Protein AF-A0A916B949-F1 (afdb_monomer)

Radius of gyration: 14.64 Å; Cα contacts (8 Å, |Δi|>4): 4; chains: 1; bounding box: 24×12×45 Å

Nearest PDB structures (foldseek):
  6f42-assembly1_A  TM=2.539E-01  e=8.366E+00  Saccharomyces cerevisiae S288C
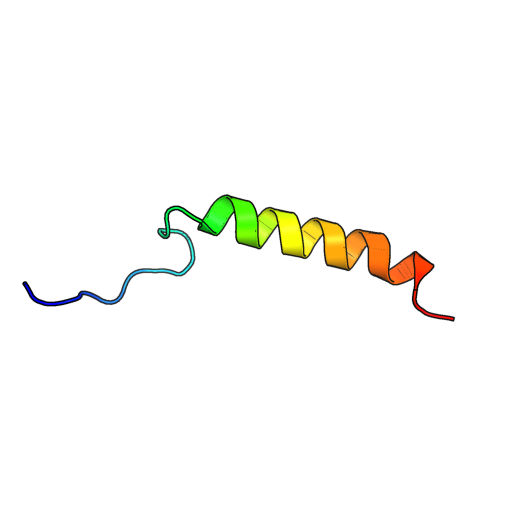
Secondary structure (DSSP, 8-state):
-PPPP--TTSSTTHHHHHHHHHHHHHHHHHH--

Sequence (33 aa):
EQHRPVGKETGETAHIERWNNTLRQHLARFVRK

Mean predicted aligned error: 5.33 Å

Structure (mmCIF, N/CA/C/O backbone):
data_AF-A0A916B949-F1
#
_entry.id   AF-A0A916B949-F1
#
loop_
_atom_site.group_PDB
_atom_site.id
_atom_site.type_symbol
_atom_site.label_atom_id
_atom_site.label_alt_id
_atom_site.label_comp_id
_atom_site.label_asym_id
_atom_site.label_entity_id
_atom_site.label_seq_id
_atom_site.pdbx_PDB_ins_code
_atom_site.Cartn_x
_atom_site.Cartn_y
_atom_site.Cartn_z
_atom_site.occupancy
_atom_site.B_iso_or_equiv
_atom_site.auth_seq_id
_atom_site.auth_comp_id
_atom_site.auth_asym_id
_atom_site.auth_atom_id
_atom_site.pdbx_PDB_model_num
ATOM 1 N N . GLU A 1 1 ? 8.857 1.274 -29.721 1.00 78.06 1 GLU A N 1
ATOM 2 C CA . GLU A 1 1 ? 9.023 0.201 -28.720 1.00 78.06 1 GLU A CA 1
ATOM 3 C C . GLU A 1 1 ? 7.633 -0.290 -28.317 1.00 78.06 1 GLU A C 1
ATOM 5 O O . GLU A 1 1 ? 6.775 0.547 -28.071 1.00 78.06 1 GLU A O 1
ATOM 10 N N . GLN A 1 2 ? 7.346 -1.596 -28.385 1.00 85.69 2 GLN A N 1
ATOM 11 C CA . GLN A 1 2 ? 6.026 -2.132 -28.011 1.00 85.69 2 GLN A CA 1
ATOM 12 C C . GLN A 1 2 ? 6.025 -2.490 -26.524 1.00 85.69 2 GLN A C 1
ATOM 14 O O . GLN A 1 2 ? 6.840 -3.301 -26.087 1.00 85.69 2 GLN A O 1
ATOM 19 N N . HIS A 1 3 ? 5.102 -1.909 -25.760 1.00 81.94 3 HIS A N 1
ATOM 20 C CA . HIS A 1 3 ? 4.924 -2.229 -24.348 1.00 81.94 3 HIS A CA 1
ATOM 21 C C . HIS A 1 3 ? 4.429 -3.676 -24.201 1.00 81.94 3 HIS A C 1
ATOM 23 O O . HIS A 1 3 ? 3.406 -4.046 -24.781 1.00 81.94 3 HIS A O 1
ATOM 29 N N . ARG A 1 4 ? 5.155 -4.506 -23.446 1.00 84.69 4 ARG A N 1
ATOM 30 C CA . ARG A 1 4 ? 4.769 -5.897 -23.165 1.00 84.69 4 ARG A CA 1
ATOM 31 C C . ARG A 1 4 ? 4.094 -5.964 -21.796 1.00 84.69 4 ARG A C 1
ATOM 33 O O . ARG A 1 4 ? 4.613 -5.368 -20.855 1.00 84.69 4 ARG A O 1
ATOM 40 N N . PRO A 1 5 ? 2.963 -6.671 -21.651 1.00 83.81 5 PRO A N 1
ATOM 41 C CA . PRO A 1 5 ? 2.385 -6.893 -20.335 1.00 83.81 5 PRO A CA 1
ATOM 42 C C . PRO A 1 5 ? 3.358 -7.733 -19.501 1.00 83.81 5 PRO A C 1
ATOM 44 O O . PRO A 1 5 ? 3.817 -8.785 -19.945 1.00 83.81 5 PRO A O 1
ATOM 47 N N . VAL A 1 6 ? 3.676 -7.261 -18.300 1.00 84.12 6 VAL A N 1
ATOM 48 C CA . VAL A 1 6 ? 4.529 -7.966 -17.340 1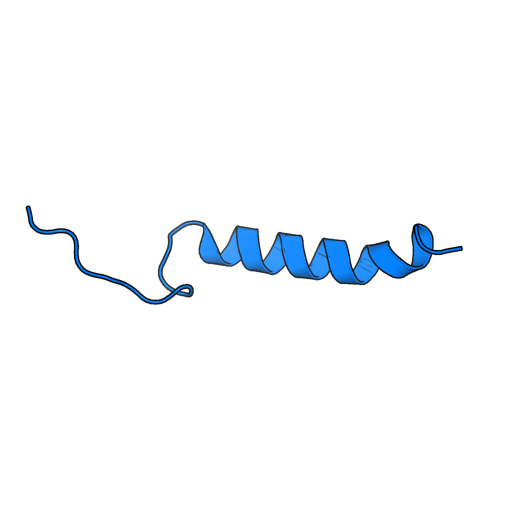.00 84.12 6 VAL A CA 1
ATOM 49 C C . VAL A 1 6 ? 3.741 -8.300 -16.075 1.00 84.12 6 VAL A C 1
ATOM 51 O O . VAL A 1 6 ? 2.682 -7.725 -15.813 1.00 84.12 6 VAL A O 1
ATOM 54 N N . GLY A 1 7 ? 4.227 -9.276 -15.307 1.00 84.38 7 GLY A N 1
ATOM 55 C CA . GLY A 1 7 ? 3.597 -9.674 -14.051 1.00 84.38 7 GLY A CA 1
ATOM 56 C C . GLY A 1 7 ? 3.678 -8.566 -12.999 1.00 84.38 7 GLY A C 1
ATOM 57 O O . GLY A 1 7 ? 4.589 -7.745 -13.006 1.00 84.38 7 GLY A O 1
ATOM 58 N N . LYS A 1 8 ? 2.755 -8.570 -12.033 1.00 80.94 8 LYS A N 1
ATOM 59 C CA . LYS A 1 8 ? 2.757 -7.590 -10.927 1.00 80.94 8 LYS A CA 1
ATOM 60 C C . LYS A 1 8 ? 4.021 -7.658 -10.059 1.00 80.94 8 LYS A C 1
ATOM 62 O O . LYS A 1 8 ? 4.349 -6.706 -9.367 1.00 80.94 8 LYS A O 1
ATOM 67 N N . GLU A 1 9 ? 4.731 -8.780 -10.114 1.00 86.69 9 GLU A N 1
ATOM 68 C CA . GLU A 1 9 ? 5.956 -9.029 -9.353 1.00 86.69 9 GLU A CA 1
ATOM 69 C C . GLU A 1 9 ? 7.190 -8.327 -9.942 1.00 86.69 9 GLU A C 1
ATOM 71 O O . GLU A 1 9 ? 8.205 -8.214 -9.261 1.00 86.69 9 GLU A O 1
ATOM 76 N N . THR A 1 10 ? 7.145 -7.922 -11.216 1.00 87.75 10 THR A N 1
ATOM 77 C CA . THR A 1 10 ? 8.349 -7.557 -11.983 1.00 87.75 10 THR A CA 1
ATOM 78 C C . THR A 1 10 ? 8.563 -6.052 -12.107 1.00 87.75 10 THR A C 1
ATOM 80 O O . THR A 1 10 ? 9.523 -5.631 -12.744 1.00 87.75 10 THR A O 1
ATOM 83 N N . GLY A 1 11 ? 7.664 -5.235 -11.551 1.00 87.25 11 GLY A N 1
ATOM 84 C CA . GLY A 1 11 ? 7.844 -3.787 -11.498 1.00 87.25 11 GLY A CA 1
ATOM 85 C C . GLY A 1 11 ? 8.950 -3.403 -10.517 1.00 87.25 11 GLY A C 1
ATOM 86 O O . GLY A 1 11 ? 9.092 -4.023 -9.463 1.00 87.25 11 GLY A O 1
ATOM 87 N N . GLU A 1 12 ? 9.700 -2.343 -10.819 1.00 91.69 12 GLU A N 1
ATOM 88 C CA . GLU A 1 12 ? 10.750 -1.816 -9.931 1.00 91.69 12 GLU A CA 1
ATOM 89 C C . GLU A 1 12 ? 10.200 -1.494 -8.530 1.00 91.69 12 GLU A C 1
ATOM 91 O O . GLU A 1 12 ? 10.872 -1.702 -7.522 1.00 91.69 12 GLU A O 1
ATOM 96 N N . THR A 1 13 ? 8.933 -1.079 -8.451 1.00 92.94 13 THR A N 1
ATOM 97 C CA . THR A 1 13 ? 8.218 -0.726 -7.216 1.00 92.94 13 THR A CA 1
ATOM 98 C C . THR A 1 13 ? 7.506 -1.896 -6.535 1.00 92.94 13 THR A C 1
ATOM 100 O O . THR A 1 13 ? 6.965 -1.710 -5.444 1.00 92.94 13 THR A O 1
ATOM 103 N N . ALA A 1 14 ? 7.523 -3.107 -7.105 1.00 93.50 14 ALA A N 1
ATOM 104 C CA . ALA A 1 14 ? 6.740 -4.242 -6.599 1.00 93.50 14 ALA A CA 1
ATOM 105 C C . ALA A 1 14 ? 7.060 -4.581 -5.129 1.00 93.50 14 ALA A C 1
ATOM 107 O O . ALA A 1 14 ? 6.179 -4.935 -4.340 1.00 93.50 14 ALA A O 1
ATOM 108 N N . HIS A 1 15 ? 8.321 -4.421 -4.722 1.00 93.81 15 HIS A N 1
ATOM 109 C CA . HIS A 1 15 ? 8.752 -4.629 -3.339 1.00 93.81 15 HIS A CA 1
ATOM 110 C C . HIS A 1 15 ? 8.159 -3.586 -2.370 1.00 93.81 15 HIS A C 1
ATOM 112 O O . HIS A 1 15 ? 7.709 -3.949 -1.280 1.00 93.81 15 HIS A O 1
ATOM 118 N N . ILE A 1 16 ? 8.092 -2.316 -2.785 1.00 95.62 16 ILE A N 1
ATOM 119 C CA . ILE A 1 16 ? 7.503 -1.208 -2.014 1.00 95.62 16 ILE A CA 1
ATOM 120 C C . ILE A 1 16 ? 5.995 -1.420 -1.867 1.00 95.62 16 ILE A C 1
ATOM 122 O O . ILE A 1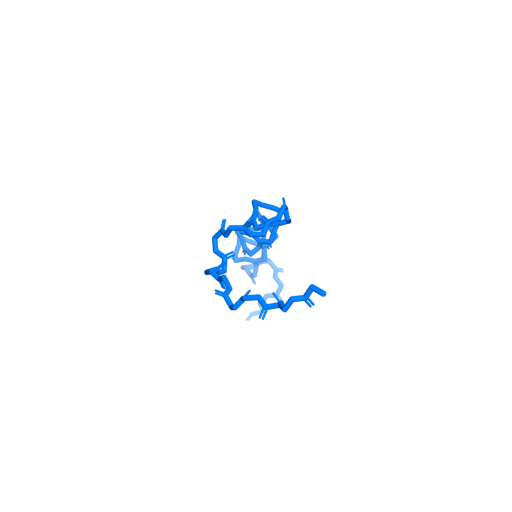 16 ? 5.446 -1.305 -0.772 1.00 95.62 16 ILE A O 1
ATOM 126 N N . GLU A 1 17 ? 5.315 -1.774 -2.957 1.00 95.69 17 GLU A 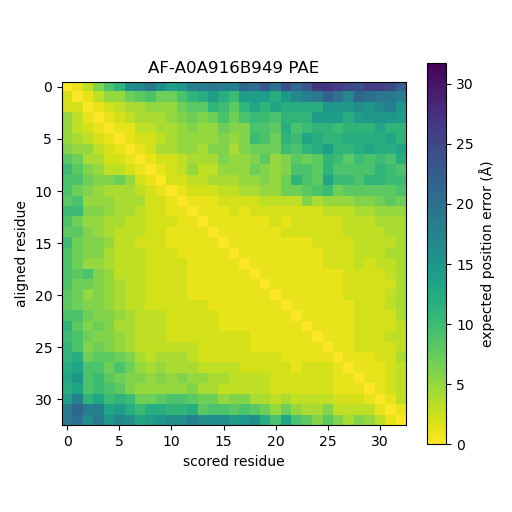N 1
ATOM 127 C CA . GLU A 1 17 ? 3.873 -2.040 -2.974 1.00 95.69 17 GLU A CA 1
ATOM 128 C C . GLU A 1 17 ? 3.492 -3.185 -2.028 1.00 95.69 17 GLU A C 1
ATOM 130 O O . GLU A 1 17 ? 2.541 -3.064 -1.245 1.00 95.69 17 GLU A O 1
ATOM 135 N N . ARG A 1 18 ? 4.277 -4.273 -2.039 1.00 95.00 18 ARG A N 1
ATOM 136 C CA . ARG A 1 18 ? 4.099 -5.407 -1.124 1.00 95.00 18 ARG A CA 1
ATOM 137 C C . ARG A 1 18 ? 4.298 -4.984 0.330 1.00 95.00 18 ARG A C 1
ATOM 139 O O . ARG A 1 18 ? 3.468 -5.316 1.176 1.00 95.00 18 ARG A O 1
ATOM 146 N N . TRP A 1 19 ? 5.351 -4.219 0.618 1.00 96.75 19 TRP A N 1
ATOM 147 C CA . TRP A 1 19 ? 5.621 -3.714 1.965 1.00 96.75 19 TRP A CA 1
ATOM 148 C C . TRP A 1 19 ? 4.501 -2.795 2.480 1.00 96.75 19 TRP A C 1
ATOM 150 O O . TRP A 1 19 ? 4.001 -2.991 3.589 1.00 96.75 19 TRP A O 1
ATOM 160 N N . ASN A 1 20 ? 4.018 -1.868 1.648 1.00 96.62 20 ASN A N 1
ATOM 161 C CA . ASN A 1 20 ? 2.892 -0.990 1.975 1.00 96.62 20 ASN A CA 1
ATOM 162 C C . ASN A 1 20 ? 1.619 -1.778 2.312 1.00 96.62 20 ASN A C 1
ATOM 164 O O . ASN A 1 20 ? 0.869 -1.406 3.218 1.00 96.62 20 ASN A O 1
ATOM 168 N N . ASN A 1 21 ? 1.357 -2.876 1.597 1.00 96.25 21 ASN A N 1
ATOM 169 C CA . ASN A 1 21 ? 0.231 -3.750 1.908 1.00 96.25 21 ASN A CA 1
ATOM 170 C C . ASN A 1 21 ? 0.391 -4.429 3.277 1.00 96.25 21 ASN A C 1
ATOM 172 O O . ASN A 1 21 ? -0.547 -4.404 4.074 1.00 96.25 21 ASN A O 1
ATOM 176 N N . THR A 1 22 ? 1.577 -4.959 3.583 1.00 96.44 22 THR A N 1
ATOM 177 C CA . THR A 1 22 ? 1.882 -5.548 4.897 1.00 96.44 22 THR A CA 1
ATOM 178 C C . THR A 1 22 ? 1.653 -4.547 6.027 1.00 96.44 22 THR A C 1
ATOM 180 O O . THR A 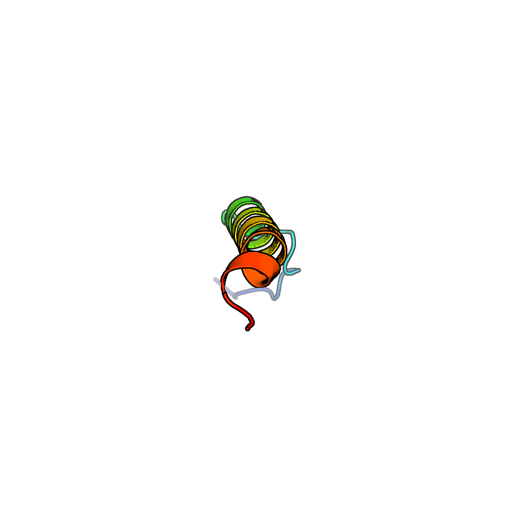1 22 ? 0.977 -4.860 7.007 1.00 96.44 22 THR A O 1
ATOM 183 N N . LEU A 1 23 ? 2.149 -3.318 5.873 1.00 96.88 23 LEU A N 1
ATOM 184 C CA . LEU A 1 23 ? 1.961 -2.252 6.855 1.00 96.88 23 LEU A CA 1
ATOM 185 C C . LEU A 1 23 ? 0.473 -1.929 7.054 1.00 96.88 23 LEU A C 1
ATOM 187 O O . LEU A 1 23 ? 0.003 -1.858 8.190 1.00 96.88 23 LEU A O 1
ATOM 191 N N . ARG A 1 24 ? -0.297 -1.808 5.965 1.00 96.75 24 ARG A N 1
ATOM 192 C CA . ARG A 1 24 ? -1.744 -1.547 6.029 1.00 96.75 24 ARG A CA 1
ATOM 193 C C . ARG A 1 24 ? -2.501 -2.656 6.758 1.00 96.75 24 ARG A C 1
ATOM 195 O O . ARG A 1 24 ? -3.350 -2.356 7.594 1.00 96.75 24 ARG A O 1
ATOM 202 N N . GLN A 1 25 ? -2.199 -3.921 6.463 1.00 95.88 25 GLN A N 1
ATOM 203 C CA . GLN A 1 25 ? -2.818 -5.062 7.146 1.00 95.88 25 GLN A CA 1
ATOM 204 C C . GLN A 1 25 ? -2.474 -5.072 8.638 1.00 95.88 25 GLN A C 1
ATOM 206 O O . GLN A 1 25 ? -3.351 -5.293 9.471 1.00 95.88 25 GLN A O 1
ATOM 211 N N . HIS A 1 26 ? -1.221 -4.768 8.984 1.00 95.38 26 HIS A N 1
ATOM 212 C CA . HIS A 1 26 ? -0.778 -4.731 10.372 1.00 95.38 26 HIS A CA 1
ATOM 213 C C . HIS A 1 26 ? -1.459 -3.613 11.170 1.00 95.38 26 HIS A C 1
ATOM 215 O O . HIS A 1 26 ? -1.895 -3.846 12.298 1.00 95.38 26 HIS A O 1
ATOM 221 N N . LEU A 1 27 ? -1.574 -2.415 10.588 1.00 96.31 27 LEU A N 1
ATOM 222 C CA . LEU A 1 27 ? -2.160 -1.252 11.255 1.00 96.31 27 LEU A CA 1
ATOM 223 C C . LEU A 1 27 ? -3.693 -1.265 11.291 1.00 96.31 27 LEU A C 1
ATOM 225 O O . LEU A 1 27 ? -4.277 -0.574 12.122 1.00 96.31 27 LEU A O 1
ATOM 229 N N . ALA A 1 28 ? -4.359 -2.069 10.455 1.00 95.38 28 ALA A N 1
ATOM 230 C CA . ALA A 1 28 ? -5.821 -2.123 10.388 1.00 95.38 28 ALA A CA 1
ATOM 231 C C . ALA A 1 28 ? -6.484 -2.409 11.749 1.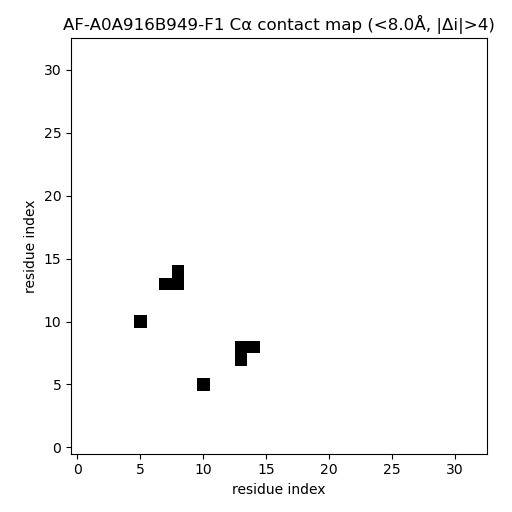00 95.38 28 ALA A C 1
ATOM 233 O O . ALA A 1 28 ? -7.556 -1.871 12.024 1.00 95.38 28 ALA A O 1
ATOM 234 N N . ARG A 1 29 ? -5.833 -3.196 12.619 1.00 92.62 29 ARG A N 1
ATOM 235 C CA . ARG A 1 29 ? -6.331 -3.501 13.973 1.00 92.62 29 ARG A CA 1
ATOM 236 C C . ARG A 1 29 ? -6.404 -2.286 14.899 1.00 92.62 29 ARG A C 1
ATOM 238 O O . ARG A 1 29 ? -7.178 -2.298 15.840 1.00 92.62 29 ARG A O 1
ATOM 245 N N . PHE A 1 30 ? -5.589 -1.264 14.650 1.00 93.38 30 PHE A N 1
ATOM 246 C CA . PHE A 1 30 ? -5.552 -0.052 15.469 1.00 93.38 30 PHE A CA 1
ATOM 247 C C . PHE A 1 30 ? -6.542 1.013 14.990 1.00 93.38 30 PHE A C 1
ATOM 249 O O . PHE A 1 30 ? -6.813 1.968 15.708 1.00 93.38 30 PHE A O 1
ATOM 256 N N . VAL A 1 31 ? -7.061 0.866 13.768 1.00 89.38 31 VAL A N 1
ATOM 257 C CA . VAL A 1 31 ? -7.966 1.839 13.138 1.00 89.38 3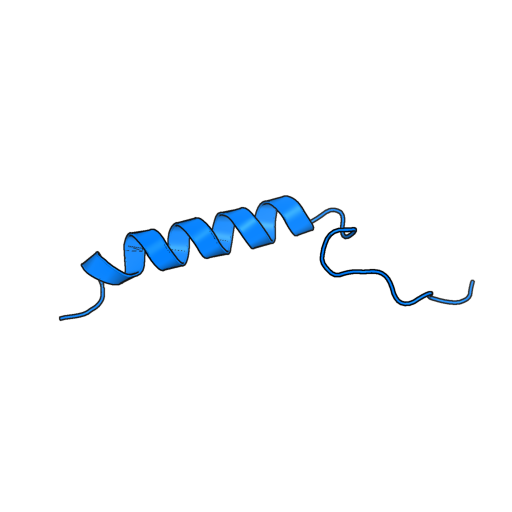1 VAL A CA 1
ATOM 258 C C . VAL A 1 31 ? -9.425 1.372 13.181 1.00 89.38 31 VAL A C 1
ATOM 260 O O . VAL A 1 31 ? -10.335 2.197 13.163 1.00 89.38 31 VAL A O 1
ATOM 263 N N . ARG A 1 32 ? -9.677 0.059 13.239 1.00 86.75 32 ARG A N 1
ATOM 264 C CA . ARG A 1 32 ? -11.035 -0.498 13.337 1.00 86.75 32 ARG A CA 1
ATOM 265 C C . ARG A 1 32 ? -11.487 -0.510 14.808 1.00 86.75 32 ARG A C 1
ATOM 267 O O . ARG A 1 32 ? -10.775 -1.066 15.638 1.00 86.75 32 ARG A O 1
ATOM 274 N N . LYS A 1 33 ? -12.620 0.147 15.101 1.00 77.94 33 LYS A N 1
ATOM 275 C CA . LYS A 1 33 ? -13.301 0.143 16.412 1.00 77.94 33 LYS A CA 1
ATOM 276 C C . LYS A 1 33 ? -14.003 -1.182 16.677 1.00 77.94 33 LYS A C 1
ATOM 278 O O . LYS A 1 33 ? -14.462 -1.789 15.682 1.00 77.94 33 LYS A O 1
#

Foldseek 3Di:
DDDDDDDCCPDPCSVVVVVVVVVCVVCVVVVDD

pLDDT: mean 90.49, std 5.91, range [77.94, 96.88]

Solvent-accessible surface area (backbone atoms only — not comparable to full-atom values): 2235 Å² total; per-residue (Å²): 135,84,89,72,93,73,62,79,77,73,46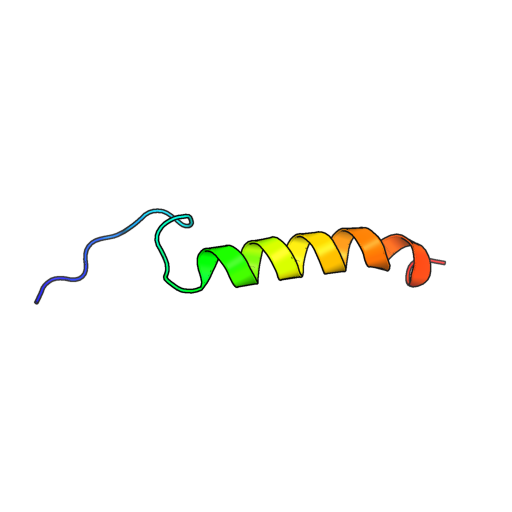,94,57,31,67,57,56,52,50,53,49,53,52,51,64,65,49,46,71,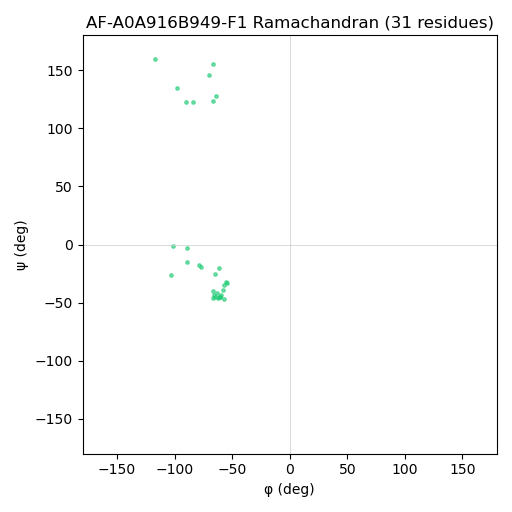80,70,58,129